Protein AF-A0A5D8QAY8-F1 (afdb_monomer_lite)

Organism: NCBI:txid2606906

Structure (mmCIF, N/CA/C/O backbone):
data_AF-A0A5D8QAY8-F1
#
_entry.id   AF-A0A5D8QAY8-F1
#
loop_
_atom_site.group_PDB
_atom_site.id
_atom_site.type_symbol
_atom_site.label_atom_id
_atom_site.label_alt_id
_atom_site.label_comp_id
_atom_site.label_asym_id
_atom_site.label_entity_id
_atom_site.label_seq_id
_atom_site.pdbx_PDB_ins_code
_atom_site.Cartn_x
_atom_site.Cartn_y
_atom_site.Cartn_z
_atom_site.occupancy
_atom_site.B_iso_or_equiv
_atom_site.auth_seq_id
_atom_site.auth_comp_id
_atom_site.auth_asym_id
_atom_site.auth_atom_id
_atom_site.pdbx_PDB_model_num
ATOM 1 N N . MET A 1 1 ? -14.322 9.840 28.995 1.00 61.25 1 MET A N 1
ATOM 2 C CA . MET A 1 1 ? -13.114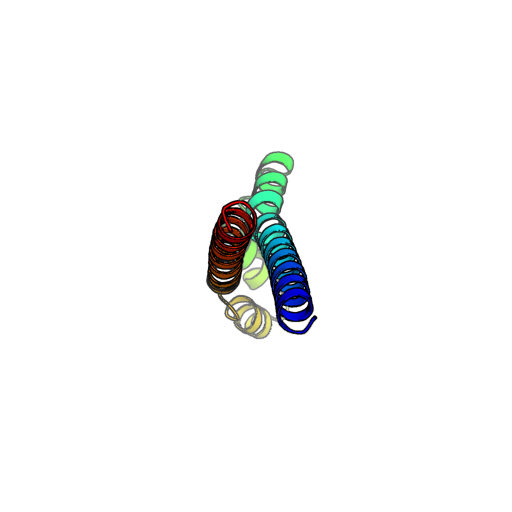 10.573 28.542 1.00 61.25 1 MET A CA 1
ATOM 3 C C . MET A 1 1 ? -11.995 9.692 27.956 1.00 61.25 1 MET A C 1
ATOM 5 O O . MET A 1 1 ? -11.626 9.915 26.812 1.00 61.25 1 MET A O 1
ATOM 9 N N . LYS A 1 2 ? -11.439 8.686 28.663 1.00 75.94 2 LYS A N 1
ATOM 10 C CA . LYS A 1 2 ? -10.294 7.882 28.150 1.00 75.94 2 LYS A CA 1
ATOM 11 C C . LYS A 1 2 ? -10.646 7.003 26.927 1.00 75.94 2 LYS A C 1
ATOM 13 O O . LYS A 1 2 ? -9.907 7.002 25.950 1.00 75.94 2 LYS A O 1
ATOM 18 N N . LYS A 1 3 ? -11.813 6.337 26.938 1.00 78.94 3 LYS A N 1
ATOM 19 C CA . LYS A 1 3 ? -12.305 5.487 25.827 1.00 78.94 3 LYS A CA 1
ATOM 20 C C . LYS A 1 3 ? -12.567 6.262 24.526 1.00 78.94 3 LYS A C 1
ATOM 22 O O . LYS A 1 3 ? -12.249 5.779 23.448 1.00 78.94 3 LYS A O 1
ATOM 27 N N . GLU A 1 4 ? -13.082 7.486 24.622 1.00 82.38 4 GLU A N 1
ATOM 28 C CA . GLU A 1 4 ? -13.356 8.332 23.449 1.00 82.38 4 GLU A CA 1
ATOM 29 C C . GLU A 1 4 ? -12.075 8.841 22.783 1.00 82.38 4 GLU A C 1
ATOM 31 O O . GLU A 1 4 ? -12.003 8.901 21.558 1.00 82.38 4 GLU A O 1
ATOM 36 N N . LYS A 1 5 ? -11.040 9.154 23.576 1.00 87.38 5 LYS A N 1
ATOM 37 C CA . LYS A 1 5 ? -9.710 9.495 23.047 1.00 87.38 5 LYS A CA 1
ATOM 38 C C . LYS A 1 5 ? -9.094 8.316 22.284 1.00 87.38 5 LYS A C 1
ATOM 40 O O . LYS A 1 5 ? -8.564 8.519 21.199 1.00 87.38 5 LYS A O 1
ATOM 45 N N . ILE A 1 6 ? -9.230 7.094 22.808 1.00 87.00 6 ILE A N 1
ATOM 46 C CA . ILE A 1 6 ? -8.753 5.866 22.146 1.00 87.00 6 ILE A CA 1
ATOM 47 C C . ILE A 1 6 ? -9.493 5.634 20.821 1.00 87.00 6 ILE A C 1
ATOM 49 O O . ILE A 1 6 ? -8.853 5.405 19.801 1.00 87.00 6 ILE A O 1
ATOM 53 N N . MET A 1 7 ? -10.822 5.771 20.797 1.00 86.44 7 MET A N 1
ATOM 54 C CA . MET A 1 7 ? -11.597 5.652 19.554 1.00 86.44 7 MET A CA 1
ATOM 55 C C . MET A 1 7 ? -11.177 6.671 18.491 1.00 86.44 7 MET A C 1
ATOM 57 O O . MET A 1 7 ? -11.029 6.308 17.327 1.00 86.44 7 MET A O 1
ATOM 61 N N . LYS A 1 8 ? -10.964 7.937 18.877 1.00 88.69 8 LYS A N 1
ATOM 62 C CA . LYS A 1 8 ? -10.473 8.966 17.947 1.00 88.69 8 LYS A CA 1
ATOM 63 C C . LYS A 1 8 ? -9.091 8.612 17.396 1.00 88.69 8 LYS A C 1
ATOM 65 O O . LYS A 1 8 ? -8.879 8.748 16.197 1.00 88.69 8 LYS A O 1
ATOM 70 N N . ALA A 1 9 ? -8.185 8.113 18.237 1.00 91.81 9 ALA A N 1
ATOM 71 C CA . ALA A 1 9 ? -6.860 7.678 17.798 1.00 91.81 9 ALA A CA 1
ATOM 72 C C . ALA A 1 9 ? -6.935 6.518 16.787 1.00 91.81 9 ALA A C 1
ATOM 74 O O . ALA A 1 9 ? -6.289 6.577 15.745 1.00 91.81 9 ALA A O 1
ATOM 75 N N . ILE A 1 10 ? -7.774 5.507 17.046 1.00 90.88 10 ILE A N 1
ATOM 76 C CA . ILE A 1 10 ? -7.980 4.372 16.129 1.00 90.88 10 ILE A CA 1
ATOM 77 C C . ILE A 1 10 ? -8.575 4.839 14.794 1.00 90.88 10 ILE A C 1
ATOM 79 O O . ILE A 1 10 ? -8.156 4.370 13.736 1.00 90.88 10 ILE A O 1
ATOM 83 N N . ALA A 1 11 ? -9.512 5.791 14.817 1.00 91.69 11 ALA A N 1
ATOM 84 C CA . ALA A 1 11 ? -10.075 6.368 13.598 1.00 91.69 11 ALA A CA 1
ATOM 85 C C . ALA A 1 11 ? -9.019 7.102 12.763 1.00 91.69 11 ALA A C 1
ATOM 87 O O . ALA A 1 11 ? -8.926 6.864 11.562 1.00 91.69 11 ALA A O 1
ATOM 88 N N . ILE A 1 12 ? -8.186 7.933 13.398 1.00 94.19 12 ILE A N 1
ATOM 89 C CA . ILE A 1 12 ? -7.088 8.639 12.721 1.00 94.19 12 ILE A CA 1
ATOM 90 C C . ILE A 1 12 ? -6.111 7.637 12.094 1.00 94.19 12 ILE A C 1
ATOM 92 O O . ILE A 1 12 ? -5.768 7.775 10.922 1.00 94.19 12 ILE A O 1
ATOM 96 N N . LEU A 1 13 ? -5.716 6.597 12.837 1.00 94.25 13 LEU A N 1
ATOM 97 C CA . LEU A 1 13 ? -4.837 5.543 12.327 1.00 94.25 13 LEU A CA 1
ATOM 98 C C . LEU A 1 13 ? -5.452 4.818 11.119 1.00 94.25 13 LEU A C 1
ATOM 100 O O . LEU A 1 13 ? -4.778 4.617 10.114 1.00 94.25 13 LEU A O 1
ATOM 104 N N . THR A 1 14 ? -6.740 4.473 11.191 1.00 95.06 14 THR A N 1
ATOM 105 C CA . THR A 1 14 ? -7.454 3.778 10.106 1.00 95.06 14 THR A CA 1
ATOM 106 C C . THR A 1 14 ? -7.514 4.632 8.838 1.00 95.06 14 THR A C 1
ATOM 108 O O . THR A 1 14 ? -7.275 4.123 7.743 1.00 95.06 14 THR A O 1
ATOM 111 N N . ILE A 1 15 ? -7.787 5.935 8.980 1.00 95.12 15 ILE A N 1
ATOM 112 C CA . ILE A 1 15 ? -7.790 6.892 7.864 1.00 95.12 15 ILE A CA 1
ATOM 113 C C . ILE A 1 15 ? -6.398 6.974 7.234 1.00 95.12 15 ILE A C 1
ATOM 115 O O . ILE A 1 15 ? -6.276 6.911 6.012 1.00 95.12 15 ILE A O 1
ATOM 119 N N . LEU A 1 16 ? -5.350 7.058 8.057 1.00 96.12 16 LEU A N 1
ATOM 120 C CA . LEU A 1 16 ? -3.974 7.127 7.577 1.00 96.12 16 LEU A CA 1
ATOM 121 C C . LEU A 1 16 ? -3.587 5.860 6.798 1.00 96.12 16 LEU A C 1
ATOM 123 O O . LEU A 1 16 ? -3.084 5.956 5.681 1.00 96.12 16 LEU A O 1
ATOM 127 N N . CYS A 1 17 ? -3.893 4.673 7.331 1.00 93.56 17 CYS A N 1
ATOM 128 C CA . CYS A 1 17 ? -3.673 3.406 6.628 1.00 93.56 17 CYS A CA 1
ATOM 129 C C . CYS A 1 17 ? -4.469 3.316 5.317 1.00 93.56 17 CYS A C 1
ATOM 131 O O . CYS A 1 17 ? -3.950 2.832 4.309 1.00 93.56 17 CYS A O 1
ATOM 133 N N . GLY A 1 18 ? -5.710 3.813 5.309 1.00 93.50 18 GLY A N 1
ATOM 134 C CA . GLY A 1 18 ? -6.534 3.869 4.102 1.00 93.50 18 GLY A CA 1
ATOM 135 C C . GLY A 1 18 ? -5.918 4.757 3.021 1.00 93.50 18 GLY A C 1
ATOM 136 O O . GLY A 1 18 ? -5.862 4.357 1.859 1.00 93.50 18 GLY A O 1
ATOM 137 N N . LEU A 1 19 ? -5.377 5.915 3.410 1.00 95.19 19 LEU A N 1
ATOM 138 C CA . LEU A 1 19 ? -4.678 6.818 2.499 1.00 95.19 19 LEU A CA 1
ATOM 139 C C . LEU A 1 19 ? -3.423 6.164 1.901 1.00 95.19 19 LEU A C 1
ATOM 141 O O . LEU A 1 19 ? -3.229 6.215 0.688 1.00 95.19 19 LEU A O 1
ATOM 145 N N . PHE A 1 20 ? -2.605 5.495 2.720 1.00 92.94 20 PHE A N 1
ATOM 146 C CA . PHE A 1 20 ? -1.433 4.757 2.231 1.00 92.94 20 PHE A CA 1
ATOM 147 C C . PHE A 1 20 ? -1.810 3.631 1.266 1.00 92.94 20 PHE A C 1
ATOM 149 O O . PHE A 1 20 ? -1.166 3.472 0.228 1.00 92.94 20 PHE A O 1
ATOM 156 N N . THR A 1 21 ? -2.875 2.885 1.567 1.00 92.88 21 THR A N 1
ATOM 157 C CA . THR A 1 21 ? -3.398 1.845 0.671 1.00 92.88 21 THR A CA 1
ATOM 158 C C . THR A 1 21 ? -3.817 2.447 -0.669 1.00 92.88 21 THR A C 1
ATOM 160 O O . THR A 1 21 ? -3.426 1.942 -1.718 1.00 92.88 21 THR A O 1
ATOM 163 N N . PHE A 1 22 ? -4.556 3.560 -0.647 1.00 92.19 22 PHE A N 1
ATOM 164 C CA . PHE A 1 22 ? -5.017 4.246 -1.853 1.00 92.19 22 PHE A CA 1
ATOM 165 C C . PHE A 1 22 ? -3.855 4.713 -2.736 1.00 92.19 22 PHE A C 1
ATOM 167 O O . PHE A 1 22 ? -3.831 4.405 -3.926 1.00 92.19 22 PHE A O 1
ATOM 174 N N . ILE A 1 23 ? -2.865 5.395 -2.151 1.00 92.12 23 ILE A N 1
ATOM 175 C CA . ILE A 1 23 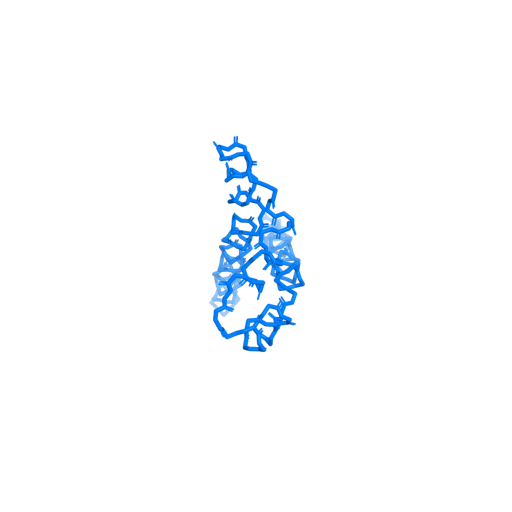? -1.668 5.852 -2.875 1.00 92.12 23 ILE A CA 1
ATOM 176 C C . ILE A 1 23 ? -0.916 4.655 -3.471 1.00 92.12 23 ILE A C 1
ATOM 178 O O . ILE A 1 23 ? -0.497 4.698 -4.628 1.00 92.12 23 ILE A O 1
ATOM 182 N N . SER A 1 24 ? -0.781 3.568 -2.708 1.00 89.94 24 SER A N 1
ATOM 183 C CA . SER A 1 24 ? -0.045 2.381 -3.151 1.00 89.94 24 SER A CA 1
ATOM 184 C C . SER A 1 24 ? -0.741 1.668 -4.311 1.00 89.94 24 SER A C 1
ATOM 186 O O . SER A 1 24 ? -0.083 1.306 -5.285 1.00 89.94 24 SER A O 1
ATOM 188 N N . VAL A 1 25 ? -2.069 1.520 -4.261 1.00 89.19 25 VAL A N 1
ATOM 189 C CA . VAL A 1 25 ? -2.872 0.949 -5.358 1.00 89.19 25 VAL A CA 1
ATOM 190 C C . VAL A 1 25 ? -2.838 1.849 -6.595 1.00 89.19 25 VAL A C 1
ATOM 192 O O . VAL A 1 25 ? -2.664 1.355 -7.711 1.00 89.19 25 VAL A O 1
ATOM 195 N N . LEU A 1 26 ? -2.955 3.167 -6.410 1.00 89.12 26 LEU A N 1
ATOM 196 C CA . LEU A 1 26 ? -2.875 4.137 -7.501 1.00 89.12 26 LEU A CA 1
ATOM 197 C C . LEU A 1 26 ? -1.528 4.037 -8.231 1.00 89.12 26 LEU A C 1
ATOM 199 O O . LEU A 1 26 ? -1.502 3.936 -9.455 1.00 89.12 26 LEU A O 1
ATOM 203 N N . SER A 1 27 ? -0.429 4.006 -7.476 1.00 85.50 27 SER A N 1
ATOM 204 C CA . SER A 1 27 ? 0.931 3.923 -8.018 1.00 85.50 27 SER A CA 1
ATOM 205 C C . SER A 1 27 ? 1.236 2.562 -8.652 1.00 85.50 27 SER A C 1
ATOM 207 O O . SER A 1 27 ? 1.826 2.499 -9.725 1.00 85.50 27 SER A O 1
ATOM 209 N N . SER A 1 28 ? 0.801 1.464 -8.027 1.00 83.94 28 SER A N 1
ATOM 210 C CA . SER A 1 28 ? 1.199 0.110 -8.442 1.00 83.94 28 SER A CA 1
ATOM 211 C C . SER A 1 28 ? 0.305 -0.491 -9.526 1.00 83.94 28 SER A C 1
ATOM 213 O O . SER A 1 28 ? 0.719 -1.437 -10.190 1.00 83.94 28 SER A O 1
ATOM 215 N N . TYR A 1 29 ? -0.927 0.003 -9.689 1.00 83.69 29 TYR A N 1
ATOM 216 C CA . TYR A 1 29 ? -1.901 -0.592 -10.607 1.00 83.69 29 TYR A CA 1
ATOM 217 C C . TYR A 1 29 ? -2.505 0.418 -11.581 1.00 83.69 29 TYR A C 1
ATOM 219 O O . TYR A 1 29 ? -2.376 0.247 -12.791 1.00 83.69 29 TYR A O 1
ATOM 227 N N . LEU A 1 30 ? -3.127 1.493 -11.083 1.00 86.19 30 LEU A N 1
ATOM 228 C CA . LEU A 1 30 ? -3.827 2.441 -11.958 1.00 86.19 30 LEU A CA 1
ATOM 229 C C . LEU A 1 30 ? -2.872 3.239 -12.851 1.00 86.19 30 LEU A C 1
ATOM 231 O O . LEU A 1 30 ? -3.173 3.438 -14.025 1.00 86.19 30 LEU A O 1
ATOM 235 N N . LEU A 1 31 ? -1.735 3.695 -12.320 1.00 86.25 31 LEU A N 1
ATOM 236 C CA . LEU A 1 31 ? -0.766 4.473 -13.089 1.00 86.25 31 LEU A CA 1
ATOM 237 C C . LEU A 1 31 ? -0.117 3.637 -14.214 1.00 86.25 31 LEU A C 1
ATOM 239 O O . LEU A 1 31 ? -0.151 4.098 -15.356 1.00 86.25 31 LEU A O 1
ATOM 243 N N . PRO A 1 32 ? 0.388 2.407 -13.969 1.00 84.75 32 PRO A N 1
ATOM 244 C CA . PRO A 1 32 ? 0.863 1.528 -15.035 1.00 84.75 32 PRO A CA 1
ATOM 245 C C . PRO A 1 32 ? -0.218 1.212 -16.070 1.00 84.75 32 PRO A C 1
ATOM 247 O O . PRO A 1 32 ? 0.053 1.284 -17.265 1.00 84.75 32 PRO A O 1
ATOM 250 N N . LEU A 1 33 ? -1.453 0.936 -15.633 1.00 86.06 33 LEU A N 1
ATOM 251 C CA . LEU A 1 33 ? -2.580 0.680 -16.534 1.00 86.06 33 LEU A CA 1
ATOM 252 C C . LEU A 1 33 ? -2.855 1.887 -17.444 1.00 86.06 33 LEU A C 1
ATOM 254 O O . LEU A 1 33 ? -3.008 1.734 -18.654 1.00 86.06 33 LEU A O 1
ATOM 258 N N . TYR A 1 34 ? -2.882 3.093 -16.873 1.00 88.19 34 TYR A N 1
ATOM 259 C CA . TYR A 1 34 ? -3.096 4.331 -17.620 1.00 88.19 34 TYR A CA 1
ATOM 260 C C . TYR A 1 34 ? -1.970 4.602 -18.623 1.00 88.19 34 TYR A C 1
ATOM 262 O O . TYR A 1 34 ? -2.239 4.947 -19.775 1.00 88.19 34 TYR A O 1
ATOM 270 N N . LEU A 1 35 ? -0.711 4.423 -18.212 1.00 85.81 35 LEU A N 1
ATOM 271 C CA . LEU A 1 35 ? 0.446 4.589 -19.091 1.00 85.81 35 LEU A CA 1
ATOM 272 C C . LEU A 1 35 ? 0.450 3.554 -20.218 1.00 85.81 35 LEU A C 1
ATOM 274 O O . LEU A 1 35 ? 0.699 3.913 -21.366 1.00 85.81 35 LEU A O 1
ATOM 278 N N . SER A 1 36 ? 0.122 2.299 -19.908 1.00 84.44 36 SER A N 1
ATOM 279 C CA . SER A 1 36 ? 0.016 1.233 -20.902 1.00 84.44 36 SER A CA 1
ATOM 280 C C . SER A 1 36 ? -1.076 1.536 -21.924 1.00 84.44 36 SER A C 1
ATOM 282 O O . SER A 1 36 ? -0.824 1.480 -23.124 1.00 84.44 36 SER A O 1
ATOM 284 N N . TYR A 1 37 ? -2.249 1.982 -21.469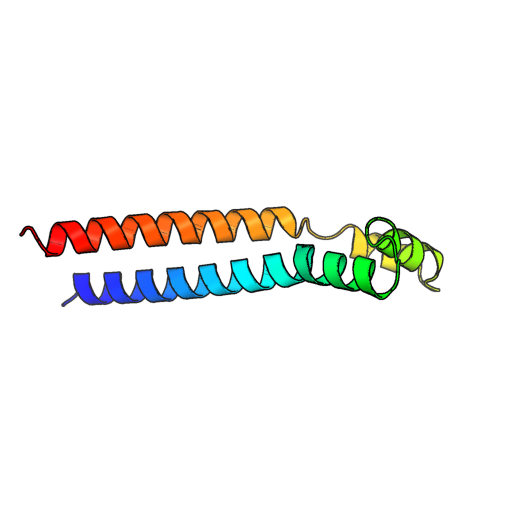 1.00 87.44 37 TYR A N 1
ATOM 285 C CA . TYR A 1 37 ? -3.343 2.379 -22.352 1.00 87.44 37 TYR A CA 1
ATOM 286 C C . TYR A 1 37 ? -2.987 3.584 -23.239 1.00 87.44 37 TYR A C 1
ATOM 288 O O . TYR A 1 37 ? -3.288 3.585 -24.430 1.00 87.44 37 TYR A O 1
ATOM 296 N N . LYS A 1 38 ? -2.341 4.616 -22.680 1.00 88.81 38 LYS A N 1
ATOM 297 C CA . LYS A 1 38 ? -2.061 5.864 -23.406 1.00 88.81 38 LYS A CA 1
ATOM 298 C C . LYS A 1 38 ? -0.859 5.778 -24.347 1.00 88.81 38 LYS A C 1
ATOM 300 O O . LYS A 1 38 ? -0.891 6.377 -25.417 1.00 88.81 38 LYS A O 1
ATOM 305 N N . PHE A 1 39 ? 0.198 5.083 -23.938 1.00 85.06 39 PHE A N 1
ATOM 306 C CA . PHE A 1 39 ? 1.467 5.033 -24.668 1.00 85.06 39 PHE A CA 1
ATOM 307 C C . PHE A 1 39 ? 1.726 3.681 -25.343 1.00 85.06 39 PHE A C 1
ATOM 309 O O . PHE A 1 39 ? 2.752 3.530 -25.997 1.00 85.06 39 PHE A O 1
ATOM 316 N N . ASN A 1 40 ? 0.815 2.710 -25.201 1.00 79.00 40 ASN A N 1
ATOM 317 C CA . ASN A 1 40 ? 0.965 1.345 -25.719 1.00 79.00 40 ASN A CA 1
ATOM 318 C C . ASN A 1 40 ? 2.266 0.665 -25.239 1.00 79.00 40 ASN A C 1
ATOM 320 O O . ASN A 1 40 ? 2.869 -0.150 -25.932 1.00 79.00 40 ASN A O 1
ATOM 324 N N . ILE A 1 41 ? 2.728 1.051 -24.043 1.00 72.38 41 ILE A N 1
ATOM 325 C CA . ILE A 1 41 ? 3.925 0.500 -23.407 1.00 72.38 41 ILE A CA 1
ATOM 326 C C . ILE A 1 41 ? 3.494 -0.696 -22.564 1.00 72.38 41 ILE A C 1
ATOM 328 O O . ILE A 1 41 ? 2.621 -0.578 -21.699 1.00 72.38 41 ILE A O 1
ATOM 332 N N . ASP A 1 42 ? 4.131 -1.845 -22.774 1.00 70.50 42 ASP A N 1
ATOM 333 C CA . ASP A 1 42 ? 3.978 -2.977 -21.868 1.00 70.50 42 ASP A CA 1
ATOM 334 C C . ASP A 1 42 ? 4.771 -2.717 -20.579 1.00 70.50 42 ASP A C 1
ATOM 336 O O . ASP A 1 42 ? 5.974 -2.972 -20.470 1.00 70.50 42 ASP A O 1
ATOM 340 N N . THR A 1 43 ? 4.084 -2.168 -19.577 1.00 68.00 43 THR A N 1
ATOM 341 C CA . THR A 1 43 ? 4.684 -1.826 -18.285 1.00 68.00 43 THR A CA 1
ATOM 342 C C . THR A 1 43 ? 5.124 -3.053 -17.489 1.00 68.00 43 THR A C 1
ATOM 344 O O . THR A 1 43 ? 5.883 -2.890 -16.537 1.00 68.00 43 THR A O 1
ATOM 347 N N . ARG A 1 44 ? 4.707 -4.276 -17.866 1.00 64.31 44 ARG A N 1
ATOM 348 C CA . ARG A 1 44 ? 5.229 -5.511 -17.251 1.00 64.31 44 ARG A CA 1
ATOM 349 C C . ARG A 1 44 ? 6.712 -5.712 -17.553 1.00 64.31 44 ARG A C 1
ATOM 351 O O . ARG A 1 44 ? 7.431 -6.224 -16.703 1.00 64.31 44 ARG A O 1
ATOM 358 N N . ASN A 1 45 ? 7.162 -5.265 -18.725 1.00 58.91 45 ASN A N 1
ATOM 359 C CA . ASN A 1 45 ? 8.540 -5.410 -19.197 1.00 58.91 45 ASN A CA 1
ATOM 360 C C . ASN A 1 45 ? 9.342 -4.097 -19.127 1.00 58.91 45 ASN A C 1
ATOM 362 O O . ASN A 1 45 ? 10.562 -4.100 -19.272 1.00 58.91 45 ASN A O 1
ATOM 366 N N . ALA A 1 46 ? 8.691 -2.961 -18.853 1.00 60.97 46 ALA A N 1
ATOM 367 C CA . ALA A 1 46 ? 9.357 -1.658 -18.760 1.00 60.97 46 ALA A CA 1
ATOM 368 C C . ALA A 1 46 ? 10.479 -1.614 -17.704 1.00 60.97 46 ALA A C 1
ATOM 370 O O . ALA A 1 46 ? 11.486 -0.938 -17.911 1.00 60.97 46 ALA A O 1
ATOM 371 N N . GLY A 1 47 ? 10.348 -2.379 -16.613 1.00 60.09 47 GLY A N 1
ATOM 372 C CA . GLY A 1 47 ? 11.403 -2.528 -15.609 1.00 60.09 47 GLY A CA 1
ATOM 373 C C . GLY A 1 47 ? 12.686 -3.126 -16.191 1.00 60.09 47 GLY A C 1
ATOM 374 O O . GLY A 1 47 ? 13.750 -2.539 -16.029 1.00 60.09 47 GLY A O 1
ATOM 375 N N . SER A 1 48 ? 12.595 -4.233 -16.942 1.00 59.66 48 SER A N 1
ATOM 376 C CA . SER A 1 48 ? 13.770 -4.888 -17.542 1.00 59.66 48 SER A CA 1
ATOM 377 C C . SER A 1 48 ? 14.401 -4.063 -18.664 1.00 59.66 48 SER A C 1
ATOM 379 O O . SER A 1 48 ? 15.612 -4.116 -18.856 1.00 59.66 48 SER A O 1
ATOM 381 N N . ILE A 1 49 ? 13.604 -3.261 -19.376 1.00 59.38 49 ILE A N 1
ATOM 382 C CA . ILE A 1 49 ? 14.102 -2.318 -20.388 1.00 59.38 49 ILE A CA 1
ATOM 383 C C . ILE A 1 49 ? 14.948 -1.220 -19.722 1.00 59.38 49 ILE A C 1
ATOM 385 O O . ILE A 1 49 ? 16.009 -0.875 -20.235 1.00 59.38 49 ILE A O 1
ATOM 389 N N . GLY A 1 50 ? 14.538 -0.730 -18.545 1.00 62.69 50 GLY A N 1
ATOM 390 C CA . GLY A 1 50 ? 15.331 0.203 -17.735 1.00 62.69 50 GLY A CA 1
ATOM 391 C C . GLY A 1 50 ? 16.623 -0.408 -17.175 1.00 62.69 50 GLY A C 1
ATOM 392 O O . GLY A 1 50 ? 17.634 0.285 -17.101 1.00 62.69 50 GLY A O 1
ATOM 393 N N . ILE A 1 51 ? 16.616 -1.708 -16.849 1.00 63.16 51 ILE A N 1
ATOM 394 C CA . ILE A 1 51 ? 17.820 -2.456 -16.439 1.00 63.16 51 ILE A CA 1
ATOM 395 C C . ILE A 1 51 ? 18.829 -2.585 -17.586 1.00 63.16 51 ILE A C 1
ATOM 397 O O . ILE A 1 51 ? 20.026 -2.434 -17.365 1.00 63.16 51 ILE A O 1
ATOM 401 N N . ILE A 1 52 ? 18.357 -2.859 -18.806 1.00 63.50 52 ILE A N 1
ATOM 402 C CA . ILE A 1 52 ? 19.217 -3.036 -19.987 1.00 63.50 52 ILE A CA 1
ATOM 403 C C . ILE A 1 52 ? 19.707 -1.684 -20.541 1.00 63.50 52 ILE A C 1
ATOM 405 O O . ILE A 1 52 ? 20.820 -1.601 -21.051 1.00 63.50 52 ILE A O 1
ATOM 409 N N . GLY A 1 53 ? 18.892 -0.626 -20.452 1.00 65.12 53 GLY A N 1
ATOM 410 C CA . GLY A 1 53 ? 19.198 0.703 -21.000 1.00 65.12 53 GLY A CA 1
ATOM 411 C C . GLY A 1 53 ? 19.967 1.647 -20.067 1.00 65.12 53 GLY A C 1
ATOM 412 O O . GLY A 1 53 ? 20.365 2.730 -20.497 1.00 65.12 53 GLY A O 1
ATOM 413 N N . GLY A 1 54 ? 20.165 1.279 -18.800 1.00 72.00 54 GLY A N 1
ATOM 414 C CA . GLY A 1 54 ? 20.939 2.063 -17.838 1.00 72.00 54 GLY A CA 1
ATOM 415 C C . GLY A 1 54 ? 22.442 1.820 -17.977 1.00 72.00 54 GLY A C 1
ATOM 416 O O . GLY A 1 54 ? 22.886 0.678 -18.031 1.00 72.00 54 GLY A O 1
ATOM 417 N N . ALA A 1 55 ? 23.247 2.887 -17.970 1.00 76.56 55 ALA A N 1
ATOM 418 C CA . ALA A 1 55 ? 24.713 2.779 -17.990 1.00 76.56 55 ALA A CA 1
ATOM 419 C C . ALA A 1 55 ? 25.284 2.042 -16.758 1.00 76.56 55 ALA A C 1
ATOM 421 O O . ALA A 1 55 ? 26.401 1.533 -16.809 1.00 76.56 55 ALA A O 1
ATOM 422 N N . ASP A 1 56 ? 24.508 1.969 -15.671 1.00 81.62 56 ASP A N 1
ATOM 423 C CA . ASP A 1 56 ? 24.840 1.263 -14.434 1.00 81.62 56 ASP A CA 1
ATOM 424 C C . ASP A 1 56 ? 23.868 0.094 -14.182 1.00 81.62 56 ASP A C 1
ATOM 426 O O . ASP A 1 56 ? 22.976 0.136 -13.328 1.00 81.62 56 ASP A O 1
ATOM 430 N N . GLY A 1 57 ? 24.020 -0.954 -14.994 1.00 78.69 57 GLY A N 1
ATOM 431 C CA . GLY A 1 57 ? 23.203 -2.169 -14.937 1.00 78.69 57 GLY A CA 1
ATOM 432 C C . GLY A 1 57 ? 23.196 -2.870 -13.566 1.00 78.69 57 GLY A C 1
ATOM 433 O O . GLY A 1 57 ? 22.110 -3.191 -13.077 1.00 78.69 57 GLY A O 1
ATOM 434 N N . PRO A 1 58 ? 24.348 -3.090 -12.896 1.00 79.94 58 PRO A N 1
ATOM 435 C CA . PRO A 1 58 ? 24.384 -3.746 -11.586 1.00 79.94 58 PRO A CA 1
ATOM 436 C C . PRO A 1 58 ? 23.585 -3.000 -10.510 1.00 79.94 58 PRO A C 1
ATOM 438 O O . PRO A 1 58 ? 22.844 -3.630 -9.752 1.00 79.94 58 PRO A O 1
ATOM 441 N N . THR A 1 59 ? 23.665 -1.666 -10.474 1.00 81.19 59 THR A N 1
ATOM 442 C CA . THR A 1 59 ? 22.876 -0.853 -9.537 1.00 81.19 59 THR A CA 1
ATOM 443 C C . THR A 1 59 ? 21.391 -0.899 -9.874 1.00 81.19 59 THR A C 1
ATOM 445 O O . THR A 1 59 ? 20.560 -1.035 -8.976 1.00 81.19 59 THR A O 1
ATOM 448 N N . ALA A 1 60 ? 21.030 -0.854 -11.157 1.00 77.25 60 ALA A N 1
ATOM 449 C CA . ALA A 1 60 ? 19.638 -0.964 -11.575 1.00 77.25 60 ALA A CA 1
ATOM 450 C C . ALA A 1 60 ? 19.025 -2.320 -11.152 1.00 77.25 60 ALA A C 1
ATOM 452 O O . ALA A 1 60 ? 17.899 -2.364 -10.645 1.00 77.25 60 ALA A O 1
ATOM 453 N N . ILE A 1 61 ? 19.772 -3.426 -11.285 1.00 74.62 61 ILE A N 1
ATOM 454 C CA . ILE A 1 61 ? 19.348 -4.752 -10.798 1.00 74.62 61 ILE A CA 1
ATOM 455 C C . ILE A 1 61 ? 19.182 -4.739 -9.277 1.00 74.62 61 ILE A C 1
ATOM 457 O O . ILE A 1 61 ? 18.155 -5.188 -8.769 1.00 74.62 61 ILE A O 1
ATOM 461 N N . TYR A 1 62 ? 20.153 -4.187 -8.548 1.00 80.00 62 TYR A N 1
ATOM 462 C CA . TYR A 1 62 ? 20.092 -4.106 -7.090 1.00 80.00 62 TYR A CA 1
ATOM 463 C C . TYR A 1 62 ? 18.869 -3.313 -6.595 1.00 80.00 62 TYR A C 1
ATOM 465 O O . TYR A 1 62 ? 18.185 -3.752 -5.673 1.00 80.00 62 TYR A O 1
ATOM 473 N N . VAL A 1 63 ? 18.544 -2.188 -7.241 1.00 74.00 63 VAL A N 1
ATOM 474 C CA . VAL A 1 63 ? 17.394 -1.339 -6.885 1.00 74.00 63 VAL A CA 1
ATOM 475 C C . VAL A 1 63 ? 16.062 -1.988 -7.273 1.00 74.00 63 VAL A C 1
ATOM 477 O O . VAL A 1 63 ? 15.127 -1.982 -6.478 1.00 74.00 63 VAL A O 1
ATOM 480 N N . SER A 1 64 ? 15.960 -2.582 -8.466 1.00 69.81 64 SER A N 1
ATOM 481 C CA . SER A 1 64 ? 14.721 -3.240 -8.923 1.00 69.81 64 SER A CA 1
ATOM 482 C C . SER A 1 64 ? 14.378 -4.518 -8.150 1.00 69.81 64 SER A C 1
ATOM 484 O O . SER A 1 64 ? 13.207 -4.883 -8.063 1.00 69.81 64 SER A O 1
ATOM 486 N N . GLY A 1 65 ? 15.375 -5.182 -7.556 1.00 65.62 65 GLY A N 1
ATOM 487 C CA . GLY A 1 65 ? 15.178 -6.342 -6.685 1.00 65.62 65 GLY A CA 1
ATOM 488 C C . GLY A 1 65 ? 14.699 -6.000 -5.271 1.00 65.62 65 GLY A C 1
ATOM 489 O O . GLY A 1 65 ? 14.332 -6.905 -4.518 1.00 65.62 65 GLY A O 1
ATOM 490 N N . GLN A 1 66 ? 14.696 -4.722 -4.877 1.00 62.91 66 GLN A N 1
ATOM 491 C CA . GLN A 1 66 ? 14.340 -4.314 -3.523 1.00 62.91 66 GLN A CA 1
ATOM 492 C C . GLN A 1 66 ? 12.851 -3.955 -3.397 1.00 62.91 66 GLN A C 1
ATOM 494 O O . GLN A 1 66 ? 12.368 -2.977 -3.954 1.00 62.91 66 GLN A O 1
ATOM 499 N N . PHE A 1 67 ? 12.171 -4.741 -2.556 1.00 56.28 67 PHE A N 1
ATOM 500 C CA . PHE A 1 67 ? 10.803 -4.594 -2.039 1.00 56.28 67 PHE A CA 1
ATOM 501 C C . PHE A 1 67 ? 9.637 -4.983 -2.962 1.00 56.28 67 PHE A C 1
ATOM 503 O O . PHE A 1 67 ? 9.287 -4.309 -3.925 1.00 56.28 67 PHE A O 1
ATOM 510 N N . SER A 1 68 ? 8.912 -6.030 -2.544 1.00 66.94 68 SER A N 1
ATOM 511 C CA . SER A 1 68 ? 7.566 -6.324 -3.044 1.00 66.94 68 SER A CA 1
ATOM 512 C C . SER A 1 68 ? 6.581 -5.272 -2.521 1.00 66.94 68 SER A C 1
ATOM 514 O O . SER A 1 68 ? 6.014 -5.399 -1.432 1.00 66.94 68 SER A O 1
ATOM 516 N N . SER A 1 69 ? 6.375 -4.217 -3.310 1.00 70.62 69 SER A N 1
ATOM 517 C CA . SER A 1 69 ? 5.378 -3.159 -3.071 1.00 70.62 69 SER A CA 1
ATOM 518 C C . SER A 1 69 ? 3.962 -3.714 -2.849 1.00 70.62 69 SER A C 1
ATOM 520 O O . SER A 1 69 ? 3.152 -3.134 -2.117 1.00 70.62 69 SER A O 1
ATOM 522 N N . HIS A 1 70 ? 3.674 -4.889 -3.411 1.00 79.94 70 HIS A N 1
ATOM 523 C CA . HIS A 1 70 ? 2.405 -5.588 -3.244 1.00 79.94 70 HIS A CA 1
ATOM 524 C C . HIS A 1 70 ? 2.175 -6.089 -1.814 1.00 79.94 70 HIS A C 1
ATOM 526 O O . HIS A 1 70 ? 1.059 -5.961 -1.311 1.00 79.94 70 HIS A O 1
ATOM 532 N N . LEU A 1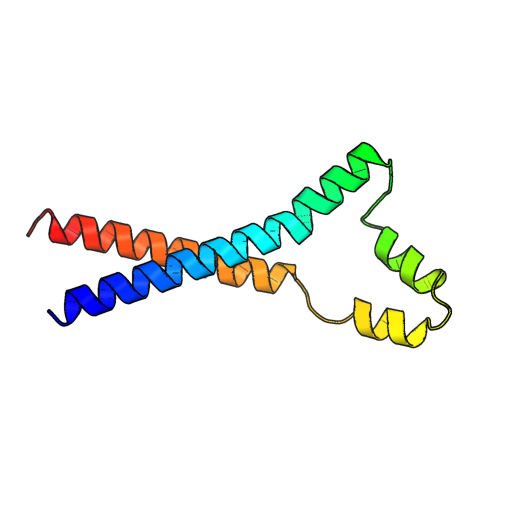 71 ? 3.206 -6.602 -1.130 1.00 84.62 71 LEU A N 1
ATOM 533 C CA . LEU A 1 71 ? 3.069 -7.070 0.257 1.00 84.62 71 LEU A CA 1
ATOM 534 C C . LEU A 1 71 ? 2.778 -5.909 1.206 1.00 84.62 71 LEU A C 1
ATOM 536 O O . LEU A 1 71 ? 1.895 -6.005 2.056 1.00 84.62 71 LEU A O 1
ATOM 540 N N . PHE A 1 72 ? 3.475 -4.788 1.015 1.00 85.06 72 PHE A N 1
ATOM 541 C CA . PHE A 1 72 ? 3.230 -3.566 1.773 1.00 85.06 72 PHE A CA 1
ATOM 542 C C . PHE A 1 72 ? 1.785 -3.085 1.586 1.00 85.06 72 PHE A C 1
ATOM 544 O O . PHE A 1 72 ? 1.069 -2.862 2.562 1.00 85.06 72 PHE A O 1
ATOM 551 N N . THR A 1 73 ? 1.318 -3.023 0.336 1.00 88.31 73 THR A N 1
ATOM 552 C CA . THR A 1 73 ? -0.064 -2.636 0.015 1.00 88.31 73 THR A CA 1
ATOM 553 C C . THR A 1 73 ? -1.084 -3.571 0.671 1.00 88.31 73 THR A C 1
ATOM 555 O O . THR A 1 73 ? -2.065 -3.101 1.245 1.00 88.31 73 THR A O 1
ATOM 558 N N . ALA A 1 74 ? -0.844 -4.887 0.637 1.00 90.31 74 ALA A N 1
ATOM 559 C CA . ALA A 1 74 ? -1.739 -5.883 1.225 1.00 90.31 74 ALA A CA 1
ATOM 560 C C . ALA A 1 74 ? -1.863 -5.741 2.751 1.00 90.31 74 ALA A C 1
ATOM 562 O O . ALA A 1 74 ? -2.971 -5.810 3.285 1.00 90.31 74 ALA A O 1
ATOM 563 N N . ILE A 1 75 ? -0.750 -5.494 3.452 1.00 92.44 75 ILE A N 1
ATOM 564 C CA . ILE A 1 75 ? -0.745 -5.297 4.909 1.00 92.44 75 ILE A CA 1
ATOM 565 C C . ILE A 1 75 ? -1.577 -4.068 5.286 1.00 92.44 75 ILE A C 1
ATOM 567 O O . ILE A 1 75 ? -2.446 -4.158 6.155 1.00 92.44 75 ILE A O 1
ATOM 571 N N . PHE A 1 76 ? -1.348 -2.931 4.621 1.00 92.38 76 PHE A N 1
ATOM 572 C CA . PHE A 1 76 ? -2.093 -1.702 4.900 1.00 92.38 76 PHE A CA 1
ATOM 573 C C . PHE A 1 76 ? -3.579 -1.839 4.566 1.00 92.38 76 PHE A C 1
ATOM 575 O O . PHE A 1 76 ? -4.410 -1.427 5.375 1.00 92.38 76 PHE A O 1
ATOM 582 N N . ALA A 1 77 ? -3.917 -2.498 3.455 1.00 92.75 77 ALA A N 1
ATOM 583 C CA . ALA A 1 77 ? -5.304 -2.768 3.088 1.00 92.75 77 ALA A CA 1
ATOM 584 C C . ALA A 1 77 ? -6.025 -3.591 4.166 1.00 92.75 77 ALA A C 1
ATOM 586 O O . ALA A 1 77 ? -7.135 -3.247 4.579 1.00 92.75 77 ALA A O 1
ATOM 587 N N . LEU A 1 78 ? -5.379 -4.648 4.670 1.00 95.00 78 LEU A N 1
ATOM 588 C CA . LEU A 1 78 ? -5.937 -5.498 5.718 1.00 95.00 78 LEU A CA 1
ATOM 589 C C . LEU A 1 78 ? -6.115 -4.731 7.036 1.00 95.00 78 LEU A C 1
ATOM 591 O O . LEU A 1 78 ? -7.159 -4.852 7.681 1.00 95.00 78 LEU A O 1
ATOM 595 N N . LEU A 1 79 ? -5.144 -3.888 7.404 1.00 93.88 79 LEU A N 1
ATOM 596 C CA . LEU A 1 79 ? -5.236 -3.027 8.586 1.00 93.88 79 LEU A CA 1
ATOM 597 C C . LEU A 1 79 ? -6.399 -2.031 8.476 1.00 93.88 79 LEU A C 1
ATOM 599 O O . LEU A 1 79 ? -7.134 -1.829 9.444 1.00 93.88 79 LEU A O 1
ATOM 603 N N . THR A 1 80 ? -6.603 -1.444 7.294 1.00 94.81 80 THR A N 1
ATOM 604 C CA . THR A 1 80 ? -7.724 -0.537 7.023 1.00 94.81 80 THR A CA 1
ATOM 605 C C . THR A 1 80 ? -9.066 -1.253 7.147 1.00 94.81 80 THR A C 1
ATOM 607 O O . THR A 1 80 ? -9.963 -0.736 7.812 1.00 94.81 80 THR A O 1
ATOM 610 N N . ILE A 1 81 ? -9.209 -2.453 6.574 1.00 94.75 81 ILE A N 1
ATOM 611 C CA . ILE A 1 81 ? -10.442 -3.251 6.677 1.00 94.75 81 ILE A CA 1
ATOM 612 C C . ILE A 1 81 ? -10.749 -3.569 8.143 1.00 94.75 81 ILE A C 1
ATOM 614 O O . ILE A 1 81 ? -11.866 -3.333 8.608 1.00 94.75 81 ILE A O 1
ATOM 618 N N . LEU A 1 82 ? -9.753 -4.043 8.895 1.00 94.94 82 LEU A N 1
ATOM 619 C CA . LEU A 1 82 ? -9.922 -4.382 10.306 1.00 94.94 82 LEU A CA 1
ATOM 620 C C . LEU A 1 82 ? -10.288 -3.149 11.150 1.00 94.94 82 LEU A C 1
ATOM 622 O O . LEU A 1 82 ? -11.178 -3.223 12.000 1.00 94.94 82 LEU A O 1
ATOM 626 N N . GLY A 1 83 ? -9.653 -2.004 10.881 1.00 92.31 83 GLY A N 1
ATOM 627 C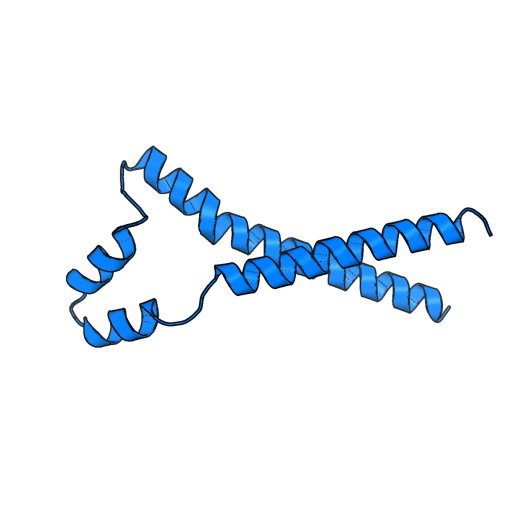 CA . GLY A 1 83 ? -9.963 -0.728 11.526 1.00 92.31 83 GLY A CA 1
ATOM 628 C C . GLY A 1 83 ? -11.396 -0.261 11.260 1.00 92.31 83 GLY A C 1
ATOM 629 O O . GLY A 1 83 ? -12.096 0.142 12.192 1.00 92.31 83 GLY A O 1
ATOM 630 N N . ILE A 1 84 ? -11.877 -0.383 10.018 1.00 93.31 84 ILE A N 1
ATOM 631 C CA . ILE A 1 84 ? -13.264 -0.054 9.653 1.00 93.31 84 ILE A CA 1
ATOM 632 C C . ILE A 1 84 ? -14.246 -0.975 10.383 1.00 93.31 84 ILE A C 1
ATOM 634 O O . ILE A 1 84 ? -15.183 -0.480 11.010 1.00 93.31 84 ILE A O 1
ATOM 638 N N . ILE A 1 85 ? -14.018 -2.294 10.361 1.00 94.56 85 ILE A N 1
ATOM 639 C CA . ILE A 1 85 ? -14.872 -3.274 11.054 1.00 94.56 85 ILE A CA 1
ATOM 640 C C . ILE A 1 85 ? -14.964 -2.939 12.545 1.00 94.56 85 ILE A C 1
ATOM 642 O O . ILE A 1 85 ? -16.062 -2.861 13.102 1.00 94.56 85 ILE A O 1
ATOM 646 N N . TYR A 1 86 ? -13.824 -2.676 13.187 1.00 93.25 86 TYR A N 1
ATOM 647 C CA . TYR A 1 86 ? -13.781 -2.308 14.598 1.00 93.25 86 TYR A CA 1
ATOM 648 C C . TYR A 1 86 ? -14.596 -1.040 14.888 1.00 93.25 86 TYR A C 1
ATOM 650 O O . TYR A 1 86 ? -15.391 -1.020 15.830 1.00 93.25 86 TYR A O 1
ATOM 658 N N . LEU A 1 87 ? -14.444 0.011 14.075 1.00 90.50 87 LEU A N 1
ATOM 659 C CA . LEU A 1 87 ? -15.180 1.266 14.251 1.00 90.50 87 LEU A CA 1
ATOM 660 C C . LEU A 1 87 ? -16.689 1.087 14.056 1.00 90.50 87 LEU A C 1
ATOM 662 O O . LEU A 1 87 ? -17.467 1.679 14.806 1.00 90.50 87 LEU A O 1
ATOM 666 N N . VAL A 1 88 ? -17.111 0.257 13.097 1.00 91.31 88 VAL A N 1
ATOM 667 C CA . VAL A 1 88 ? -18.529 -0.057 12.860 1.00 91.31 88 VAL A CA 1
ATOM 668 C C . VAL A 1 88 ? -19.131 -0.784 14.063 1.00 91.31 88 VAL A C 1
ATOM 670 O O . VAL A 1 88 ? -20.163 -0.351 14.579 1.00 91.31 88 VAL A O 1
ATOM 673 N N . ILE A 1 89 ? -18.463 -1.824 14.572 1.00 91.06 89 ILE A N 1
ATOM 674 C CA . ILE A 1 89 ? -18.920 -2.577 15.752 1.00 91.06 89 ILE A CA 1
ATOM 675 C C . ILE A 1 89 ? -18.962 -1.671 16.990 1.00 91.06 89 ILE A C 1
ATOM 677 O O . ILE A 1 89 ? -19.945 -1.671 17.735 1.00 91.06 89 ILE A O 1
ATOM 681 N N . ALA A 1 90 ? -17.924 -0.859 17.205 1.00 87.62 90 ALA A N 1
ATOM 682 C CA . ALA A 1 90 ? -17.860 0.069 18.331 1.00 87.62 90 ALA A CA 1
ATOM 683 C C . ALA A 1 90 ? -18.983 1.118 18.275 1.00 87.62 90 ALA A C 1
ATOM 685 O O . ALA A 1 90 ? -19.595 1.424 19.302 1.00 87.62 90 ALA A O 1
ATOM 686 N N . LYS A 1 91 ? -19.292 1.639 17.080 1.00 86.00 91 LYS A N 1
ATOM 687 C CA . LYS A 1 91 ? -20.401 2.575 16.865 1.00 86.00 91 LYS A CA 1
ATOM 688 C C . LYS A 1 91 ? -21.753 1.910 17.120 1.00 86.00 91 LYS A C 1
ATOM 690 O O . LYS A 1 91 ? -22.585 2.497 17.804 1.00 86.00 91 LYS A O 1
ATOM 695 N N . TYR A 1 92 ? -21.952 0.685 16.633 1.00 88.12 92 TYR A N 1
ATOM 696 C CA . TYR A 1 92 ? -23.179 -0.078 16.862 1.00 88.12 92 TYR A CA 1
ATOM 697 C C . TYR A 1 92 ? -23.433 -0.316 18.357 1.00 88.12 92 TYR A C 1
ATOM 699 O O . TYR A 1 92 ? -24.525 -0.030 18.848 1.00 88.12 92 TYR A O 1
ATOM 707 N N . LYS A 1 93 ? -22.400 -0.746 19.097 1.00 85.25 93 LYS A N 1
ATOM 708 C CA . LYS A 1 93 ? -22.474 -0.976 20.548 1.00 85.25 93 LYS A CA 1
ATOM 709 C C . LYS A 1 93 ? -22.773 0.300 21.336 1.00 85.25 93 LYS A C 1
ATOM 711 O O . LYS A 1 93 ? -23.505 0.240 22.312 1.00 85.25 93 LYS A O 1
ATOM 716 N N . LYS A 1 94 ? -22.228 1.447 20.916 1.00 81.31 94 LYS A N 1
ATOM 717 C CA . LYS A 1 94 ? -22.527 2.748 21.535 1.00 81.31 94 LYS A CA 1
ATOM 718 C C . LYS A 1 94 ? -23.982 3.186 21.317 1.00 81.31 94 LYS A C 1
ATOM 720 O O . LYS A 1 94 ? -24.509 3.892 22.159 1.00 81.31 94 LYS A O 1
ATOM 725 N N . ASN A 1 95 ? -24.608 2.809 20.202 1.00 79.44 95 ASN A N 1
ATOM 726 C CA . ASN A 1 95 ? -25.995 3.182 19.897 1.00 79.44 95 ASN A CA 1
ATOM 727 C C . ASN A 1 95 ? -27.045 2.299 20.601 1.00 79.44 95 ASN A C 1
ATOM 729 O O . ASN A 1 95 ? -28.199 2.703 20.669 1.00 79.44 95 ASN A O 1
ATOM 733 N N . HIS A 1 96 ? -26.665 1.106 21.070 1.00 76.00 96 HIS A N 1
ATOM 734 C CA . HIS A 1 96 ? -27.558 0.117 21.700 1.00 76.00 96 HIS A CA 1
ATOM 735 C C . HIS A 1 96 ? -27.319 -0.050 23.21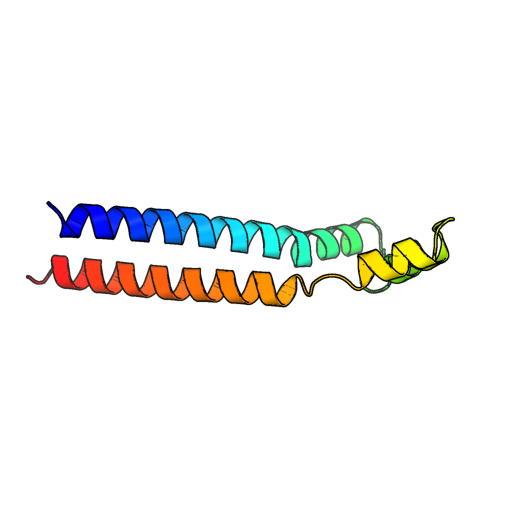3 1.00 76.00 96 HIS A C 1
ATOM 737 O O . HIS A 1 96 ? -27.773 -1.027 23.804 1.00 76.00 96 HIS A O 1
ATOM 743 N N . ASN A 1 97 ? -26.587 0.873 23.838 1.00 57.66 97 ASN A N 1
ATOM 744 C CA . ASN A 1 97 ? -26.300 0.907 25.273 1.00 57.66 97 ASN A CA 1
ATOM 745 C C . ASN A 1 97 ? -26.417 2.341 25.780 1.00 57.66 97 ASN A C 1
ATOM 747 O O . ASN A 1 97 ? -26.655 2.502 26.993 1.00 57.66 97 ASN A O 1
#

pLDDT: mean 82.23, std 11.3, range [56.28, 96.12]

Sequence (97 aa):
MKKEKIMKAIAILTILCGLFTFISVLSSYLLPLYLSYKFNIDTRNAGSIGIIGGADGPTAIYVSGQFSSHLFTAIFALLTILGIIYLVIAKYKKNHN

Foldseek 3Di:
DVVVVVLVVLVVLLVVLVVVLVVLCCVPPVVQVVCCVPVVDPPVCVLVVCLVPDPPNVVSVVVVPPDDSVVVSVVSVVSNVVSVVVSVVVVVVVVVD

Secondary structure (DSSP, 8-state):
-HHHHHHHHHHHHHHHHHHHHHHHHIIIIIHHHHHHHHH---HHHHHHHHHHHSS-HHHHHHHHTS--HHHHHHHHHHHHHHHHHHHHHHHHHHH--

Radius of gyration: 20.14 Å; chains: 1; bounding box: 52×18×54 Å

InterPro domains:
  IPR005661 Na+-transporting methylmalonyl-CoA/oxaloacetate decarboxylase, beta subunit [PF03977] (15-76)
  IPR036259 MFS transporter superfamily [SSF103473] (8-89)